Protein AF-G0QAI0-F1 (afdb_monomer)

pLDDT: mean 89.87, std 11.29, range [41.28, 98.12]

Foldseek 3Di:
DQDFDAAPPPRDTDNAFDDDPHTGPQVVCCVPDPPWDDDQAFEWEAAPPQGFTADPNDTHPQHDPVSSVCVRCVVGDDPQKDWDWDWDADPVRWIKIKIWIDHPPHTDIDIHIYHYDHDHDPVRVVVVVVVPD

Solvent-accessible surface area (backbone atoms only — not comparable to full-atom values): 8064 Å² total; per-residue (Å²): 132,86,78,71,38,65,18,80,86,78,66,49,75,35,92,59,67,42,67,91,91,58,57,22,30,45,69,67,39,50,77,78,40,79,86,57,80,74,59,65,63,43,81,43,38,28,16,84,87,79,42,30,32,53,54,98,92,40,78,41,99,34,73,49,69,68,61,41,48,55,59,61,55,53,78,48,64,43,94,79,48,49,78,45,84,48,74,52,72,46,98,89,70,48,36,41,37,38,37,41,38,36,42,89,86,28,67,52,76,49,68,24,38,49,44,80,40,78,50,75,44,74,72,58,50,56,58,67,59,67,77,76,121

Radius of gyration: 20.96 Å; Cα contacts (8 Å, |Δi|>4): 208; chains: 1; bounding box: 56×29×67 Å

Nearest PDB structures (foldseek):
  4ikc-assembly1_A  TM=7.540E-01  e=1.097E+00  Homo sapiens
  3s3e-assembly1_A  TM=4.281E-01  e=2.854E-01  Drosophila melanogaster
  5j8r-assembly1_A  TM=4.927E-01  e=4.559E-01  Homo sapiens
  2gjt-assembly3_B  TM=4.283E-01  e=3.026E-01  Homo sapiens
  6suc-assembly1_A  TM=4.192E-01  e=1.163E+00  Homo sapiens

Sequence (133 aa):
MELSKFCPRCGRETDNLYGDKKKLCAGCYTDENDLLELPDVVEHVTCPVCGRLKMEGKWLERYGLEEQLGERFSEFNQDGVEMRLQYWEEEDGTTQVRVHASAGEMQDTYDAELRPKQEQCQPCSRFSSSFYK

Secondary structure (DSSP, 8-state):
-PPPEE-TTT--EES--B-SSS-B-HHHHHTTS-SS---SEEEEEE-TTT--EEETTEEE---SHHHHHHHHHGGG--TT-EEEEEEEE-TTS-EEEEEEEEETTEEEEEEEEEEEEE---HHHHHHHHTT--

Mean predicted aligned error: 6.43 Å

Structure (mmCIF, N/CA/C/O backbone):
data_AF-G0QAI0-F1
#
_entry.id   AF-G0QAI0-F1
#
loop_
_atom_site.group_PDB
_atom_site.id
_atom_site.type_symbol
_atom_site.label_atom_id
_atom_site.label_alt_id
_atom_site.label_comp_id
_atom_site.label_asym_id
_atom_site.label_entity_id
_atom_site.label_seq_id
_atom_site.pdbx_PDB_ins_code
_atom_site.Cartn_x
_atom_site.Cartn_y
_atom_site.Cartn_z
_atom_site.occupancy
_atom_site.B_iso_or_equiv
_atom_site.auth_seq_id
_atom_site.auth_comp_id
_atom_site.auth_asym_id
_atom_site.auth_atom_id
_atom_site.pdbx_PDB_model_num
ATOM 1 N N . MET A 1 1 ? 33.341 0.676 -23.419 1.00 47.50 1 MET A N 1
ATOM 2 C CA . MET A 1 1 ? 32.212 1.180 -24.220 1.00 47.50 1 MET A CA 1
ATOM 3 C C . MET A 1 1 ? 31.069 0.243 -23.887 1.00 47.50 1 MET A C 1
ATOM 5 O O . MET A 1 1 ? 31.095 -0.890 -24.349 1.00 47.50 1 MET A O 1
ATOM 9 N N . GLU A 1 2 ? 30.213 0.617 -22.936 1.00 55.06 2 GLU A N 1
ATOM 10 C CA . GLU A 1 2 ? 29.027 -0.194 -22.644 1.00 55.06 2 GLU A CA 1
ATOM 11 C C . GLU A 1 2 ? 28.054 -0.006 -23.806 1.00 55.06 2 GLU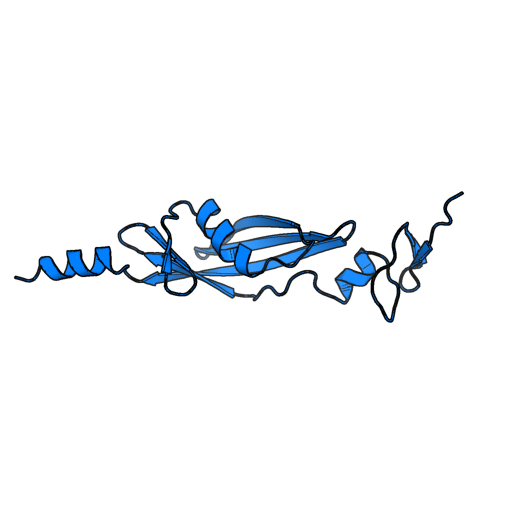 A C 1
ATOM 13 O O . GLU A 1 2 ? 27.827 1.117 -24.251 1.00 55.06 2 GLU A O 1
ATOM 18 N N . LEU A 1 3 ? 27.595 -1.112 -24.387 1.00 58.88 3 LEU A N 1
ATOM 19 C CA . LEU A 1 3 ? 26.627 -1.078 -25.475 1.00 58.88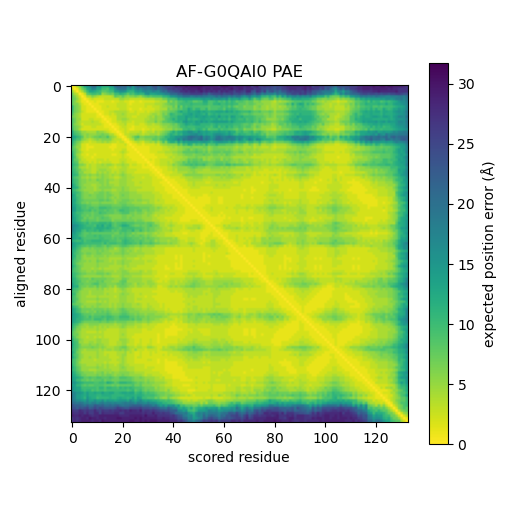 3 LEU A CA 1
ATOM 20 C C . LEU A 1 3 ? 25.253 -0.846 -24.846 1.00 58.88 3 LEU A C 1
ATOM 22 O O . LEU A 1 3 ? 24.786 -1.698 -24.086 1.00 58.88 3 LEU A O 1
ATOM 26 N N . SER A 1 4 ? 24.625 0.288 -25.163 1.00 68.62 4 SER A N 1
ATOM 27 C CA . SER A 1 4 ? 23.218 0.535 -24.852 1.00 68.62 4 SER A CA 1
ATOM 28 C C . SER A 1 4 ? 22.371 -0.611 -25.415 1.00 68.62 4 SER A C 1
ATOM 30 O O . SER A 1 4 ? 22.572 -1.075 -26.543 1.00 68.62 4 SER A O 1
ATOM 32 N N . LYS A 1 5 ? 21.439 -1.128 -24.611 1.00 84.50 5 LYS A N 1
ATOM 33 C CA . LYS A 1 5 ? 20.457 -2.115 -25.072 1.00 84.50 5 LYS A CA 1
ATOM 34 C C . LYS A 1 5 ? 19.249 -1.371 -25.622 1.00 84.50 5 LYS A C 1
ATOM 36 O O . LYS A 1 5 ? 18.933 -0.276 -25.176 1.00 84.50 5 LYS A O 1
ATOM 41 N N . PHE A 1 6 ? 18.536 -1.986 -26.558 1.00 89.75 6 PHE A N 1
ATOM 42 C CA . PHE A 1 6 ? 17.322 -1.410 -27.132 1.00 89.75 6 PHE A CA 1
ATOM 43 C C . PHE A 1 6 ? 16.099 -2.210 -26.701 1.00 89.75 6 PHE A C 1
ATOM 45 O O . PHE A 1 6 ? 16.087 -3.439 -26.788 1.00 89.75 6 PHE A O 1
ATOM 52 N N . CYS A 1 7 ? 15.048 -1.513 -26.269 1.00 90.62 7 CYS A N 1
ATOM 53 C CA . CYS A 1 7 ? 13.767 -2.144 -25.982 1.00 90.62 7 CYS A CA 1
ATOM 54 C C . CYS A 1 7 ? 13.066 -2.546 -27.294 1.00 90.62 7 CYS A C 1
ATOM 56 O O . CYS A 1 7 ? 12.744 -1.668 -28.096 1.00 90.62 7 CYS A O 1
ATOM 58 N N . PRO A 1 8 ? 12.732 -3.830 -27.511 1.00 89.88 8 PRO A N 1
ATOM 59 C CA . PRO A 1 8 ? 12.087 -4.287 -28.742 1.00 89.88 8 PRO A CA 1
ATOM 60 C C . PRO A 1 8 ? 10.636 -3.801 -28.896 1.00 89.88 8 PRO A C 1
ATOM 62 O O . PRO A 1 8 ? 10.096 -3.867 -29.995 1.00 89.88 8 PRO A O 1
ATOM 65 N N . ARG A 1 9 ? 9.992 -3.321 -27.819 1.00 90.69 9 ARG A N 1
ATOM 66 C CA . ARG A 1 9 ? 8.609 -2.810 -27.850 1.00 90.69 9 ARG A CA 1
ATOM 67 C C . ARG A 1 9 ? 8.533 -1.325 -28.204 1.00 90.69 9 ARG A C 1
ATOM 69 O O . ARG A 1 9 ? 7.685 -0.948 -29.001 1.00 90.69 9 ARG A O 1
ATOM 76 N N . CYS A 1 10 ? 9.395 -0.486 -27.623 1.00 92.88 10 CYS A N 1
ATOM 77 C CA . CYS A 1 10 ? 9.331 0.973 -27.808 1.00 92.88 10 CYS A CA 1
ATOM 78 C C . CYS A 1 10 ? 10.559 1.596 -28.490 1.00 92.88 10 CYS A C 1
ATOM 80 O O . CYS A 1 10 ? 10.555 2.796 -28.744 1.00 92.88 10 CYS A O 1
ATOM 82 N N . GLY A 1 11 ? 11.613 0.821 -28.762 1.00 90.06 11 GLY A N 1
ATOM 83 C CA . GLY A 1 11 ? 12.826 1.286 -29.442 1.00 90.06 11 GLY A CA 1
ATOM 84 C C . GLY A 1 11 ? 13.764 2.164 -28.605 1.00 90.06 11 GLY A C 1
ATOM 85 O O . GLY A 1 11 ? 14.786 2.595 -29.126 1.00 90.06 11 GLY A O 1
ATOM 86 N N . ARG A 1 12 ? 13.452 2.435 -27.328 1.00 90.44 12 ARG A N 1
ATOM 87 C CA . ARG A 1 12 ? 14.308 3.244 -26.442 1.00 90.44 12 ARG A CA 1
ATOM 88 C C . ARG A 1 12 ? 15.602 2.518 -26.074 1.00 90.44 12 ARG A C 1
ATOM 90 O O . ARG A 1 12 ? 15.575 1.314 -25.806 1.00 90.44 12 ARG A O 1
ATOM 97 N N . GLU A 1 13 ? 16.690 3.280 -26.012 1.00 89.62 13 GLU A N 1
ATOM 98 C CA . GLU A 1 13 ? 17.952 2.852 -25.407 1.00 89.62 13 GLU A CA 1
ATOM 99 C C . GLU A 1 13 ? 17.817 2.779 -23.884 1.00 89.62 13 GLU A C 1
ATOM 101 O O . GLU A 1 13 ? 17.177 3.629 -23.265 1.00 89.62 13 GLU A O 1
ATOM 106 N N . THR A 1 14 ? 18.388 1.740 -23.287 1.00 86.62 14 THR A N 1
ATOM 107 C CA . THR A 1 14 ? 18.366 1.492 -21.846 1.00 86.62 14 THR A CA 1
ATOM 108 C C . THR A 1 14 ? 19.554 0.623 -21.444 1.00 86.62 14 THR A C 1
ATOM 110 O O . THR A 1 14 ? 20.056 -0.175 -22.240 1.00 86.62 14 THR A O 1
ATOM 113 N N . ASP A 1 15 ? 19.995 0.751 -20.198 1.00 86.00 15 ASP A N 1
ATOM 114 C CA . ASP A 1 15 ? 21.081 -0.060 -19.651 1.00 86.00 15 ASP A CA 1
ATOM 115 C C . ASP A 1 15 ? 20.597 -1.477 -19.287 1.00 86.00 15 ASP A C 1
ATOM 117 O O . ASP A 1 15 ? 21.324 -2.474 -19.434 1.00 86.00 15 ASP A O 1
ATOM 121 N N . ASN A 1 16 ? 19.320 -1.606 -18.902 1.00 88.75 16 ASN A N 1
ATOM 122 C CA . ASN A 1 16 ? 18.730 -2.843 -18.400 1.00 88.75 16 ASN A CA 1
ATOM 123 C C . ASN A 1 16 ? 17.473 -3.268 -19.168 1.00 88.75 16 ASN A C 1
ATOM 125 O O . ASN A 1 16 ? 16.643 -2.464 -19.584 1.00 88.75 16 ASN A O 1
ATOM 129 N N . LEU A 1 17 ? 17.331 -4.584 -19.348 1.00 89.81 17 LEU A N 1
ATOM 130 C CA . LEU A 1 17 ? 16.129 -5.193 -19.908 1.00 89.81 17 LEU A CA 1
ATOM 131 C C . LEU A 1 17 ? 15.619 -6.280 -18.964 1.00 89.81 17 LEU A C 1
ATOM 133 O O . LEU A 1 17 ? 16.397 -7.084 -18.448 1.00 89.81 17 LEU A O 1
ATOM 137 N N . TYR A 1 18 ? 14.305 -6.335 -18.814 1.00 89.25 18 TYR A N 1
ATOM 138 C CA . TYR A 1 18 ? 13.586 -7.116 -17.819 1.00 89.25 18 TYR A CA 1
ATOM 139 C C . TYR A 1 18 ? 12.628 -8.115 -18.472 1.00 89.25 18 TYR A C 1
ATOM 141 O O . TYR A 1 18 ? 12.249 -7.939 -19.630 1.00 89.25 18 TYR A O 1
ATOM 149 N N . GLY A 1 19 ? 12.259 -9.166 -17.735 1.00 84.69 19 GLY A N 1
ATOM 150 C CA . GLY A 1 19 ? 11.407 -10.265 -18.201 1.00 84.69 19 GLY A CA 1
ATOM 151 C C . GLY A 1 19 ? 12.180 -11.437 -18.810 1.00 84.69 19 GLY A C 1
ATOM 152 O O . GLY A 1 19 ? 13.262 -11.271 -19.373 1.00 84.69 19 GLY A O 1
ATOM 153 N N . ASP A 1 20 ? 11.648 -12.654 -18.691 1.00 81.31 20 ASP A N 1
ATOM 154 C CA . ASP A 1 20 ? 12.346 -13.868 -19.143 1.00 81.31 20 ASP A CA 1
ATOM 155 C C . ASP A 1 20 ? 12.169 -14.135 -20.638 1.00 81.31 20 ASP A C 1
ATOM 157 O O . ASP A 1 20 ? 13.141 -14.380 -21.352 1.00 81.31 20 ASP A O 1
ATOM 161 N N . LYS A 1 21 ? 10.923 -14.057 -21.124 1.00 77.62 21 LYS A N 1
ATOM 162 C CA . LYS A 1 21 ? 10.563 -14.367 -22.520 1.00 77.62 21 LYS A CA 1
ATOM 163 C C . LYS A 1 21 ? 10.735 -13.175 -23.458 1.00 77.62 21 LYS A C 1
ATOM 165 O O . LYS A 1 21 ? 11.209 -13.335 -24.579 1.00 77.62 21 LYS A O 1
ATOM 170 N N . LYS A 1 22 ? 10.325 -11.986 -23.011 1.00 78.38 22 LYS A N 1
ATOM 171 C CA . LYS A 1 22 ? 10.484 -10.718 -23.730 1.00 78.38 22 LYS A CA 1
ATOM 172 C C . LYS A 1 22 ? 11.327 -9.800 -22.859 1.00 78.38 22 LYS A C 1
ATOM 174 O O . LYS A 1 22 ? 10.936 -9.515 -21.738 1.00 78.38 22 LYS A O 1
ATOM 179 N N . LYS A 1 23 ? 12.470 -9.364 -23.384 1.00 89.44 23 LYS A N 1
ATOM 180 C CA . LYS A 1 23 ? 13.395 -8.452 -22.709 1.00 89.44 23 LYS A CA 1
ATOM 181 C C . LYS A 1 23 ? 12.949 -7.013 -22.981 1.00 89.44 23 LYS A C 1
ATOM 183 O O . LYS A 1 23 ? 13.178 -6.518 -24.079 1.00 89.44 23 LYS A O 1
ATOM 188 N N . LEU A 1 24 ? 12.272 -6.374 -22.029 1.00 91.88 24 LEU A N 1
ATOM 189 C CA . LEU A 1 24 ? 11.678 -5.033 -22.154 1.00 91.88 24 LEU A CA 1
ATOM 190 C C . LEU A 1 24 ? 12.404 -4.015 -21.266 1.00 91.88 24 LEU A C 1
ATOM 192 O O . LEU A 1 24 ? 12.966 -4.390 -20.245 1.00 91.88 24 LEU A O 1
ATOM 196 N N . CYS A 1 25 ? 12.394 -2.727 -21.622 1.00 93.00 25 CYS A N 1
ATOM 197 C CA . CYS A 1 25 ? 12.833 -1.686 -20.682 1.00 93.00 25 CYS A CA 1
ATOM 198 C C . CYS A 1 25 ? 11.864 -1.576 -19.494 1.00 93.00 25 CYS A C 1
ATOM 200 O O . CYS A 1 25 ? 10.727 -2.037 -19.596 1.00 93.00 25 CYS A O 1
ATOM 202 N N . ALA A 1 26 ? 12.296 -0.919 -18.413 1.00 91.56 26 ALA A N 1
ATOM 203 C CA . ALA A 1 26 ? 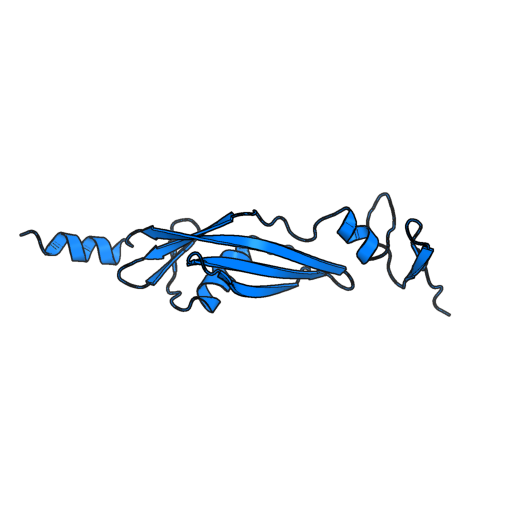11.535 -0.774 -17.168 1.00 91.56 26 ALA A CA 1
ATOM 204 C C . ALA A 1 26 ? 10.062 -0.381 -17.390 1.00 91.56 26 ALA A C 1
ATOM 206 O O . ALA A 1 26 ? 9.173 -1.141 -17.030 1.00 91.56 26 ALA A O 1
ATOM 207 N N . GLY A 1 27 ? 9.800 0.735 -18.079 1.00 90.44 27 GLY A N 1
ATOM 208 C CA . GLY A 1 27 ? 8.423 1.194 -18.307 1.00 90.44 27 GLY A CA 1
ATOM 209 C C . GLY A 1 27 ? 7.599 0.269 -19.208 1.00 90.44 27 GLY A C 1
ATOM 210 O O . GLY A 1 27 ? 6.418 0.061 -18.978 1.00 90.44 27 GLY A O 1
ATOM 211 N N . CYS A 1 28 ? 8.213 -0.345 -20.228 1.00 91.88 28 CYS A N 1
ATOM 212 C CA . CYS A 1 28 ? 7.476 -1.301 -21.058 1.00 91.88 28 CYS A CA 1
ATOM 213 C C . CYS A 1 28 ? 7.151 -2.600 -20.320 1.00 91.88 28 CYS A C 1
ATOM 215 O O . CYS A 1 28 ? 6.225 -3.288 -20.742 1.00 91.88 28 CYS A O 1
ATOM 217 N N . TYR A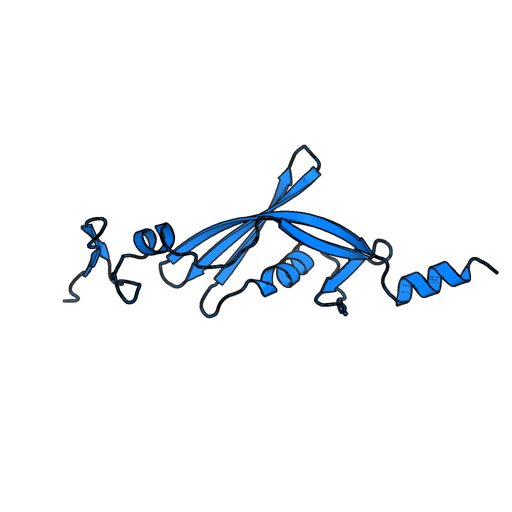 1 29 ? 7.949 -2.952 -19.312 1.00 93.06 29 TYR A N 1
ATOM 218 C CA . TYR A 1 29 ? 7.729 -4.115 -18.470 1.00 93.06 29 TYR A CA 1
ATOM 219 C C . TYR A 1 29 ? 6.573 -3.873 -17.495 1.00 93.06 29 TYR A C 1
ATOM 221 O O . TYR A 1 29 ? 5.680 -4.715 -17.446 1.00 93.06 29 TYR A O 1
ATOM 229 N N . THR A 1 30 ? 6.553 -2.723 -16.808 1.00 92.50 30 THR A N 1
ATOM 230 C CA . THR A 1 30 ? 5.489 -2.364 -15.852 1.00 92.50 30 THR A CA 1
ATOM 231 C C . THR A 1 30 ? 4.129 -2.145 -16.521 1.00 92.50 30 THR A C 1
ATOM 233 O O . THR A 1 30 ? 3.109 -2.461 -15.937 1.00 92.50 30 THR A O 1
ATOM 236 N N . ASP A 1 31 ? 4.090 -1.736 -17.795 1.00 90.50 31 ASP A N 1
ATOM 237 C CA . ASP A 1 31 ? 2.835 -1.681 -18.572 1.00 90.50 31 ASP A CA 1
ATOM 238 C C . ASP A 1 31 ? 2.117 -3.043 -18.718 1.00 90.50 31 ASP A C 1
ATOM 240 O O . ASP A 1 31 ? 0.926 -3.080 -19.024 1.00 90.50 31 ASP A O 1
ATOM 244 N N . GLU A 1 32 ? 2.854 -4.158 -18.651 1.00 89.50 32 GLU A N 1
ATOM 245 C CA . GLU A 1 32 ? 2.312 -5.511 -18.864 1.00 89.50 32 GLU A CA 1
ATOM 246 C C . GLU A 1 32 ? 2.420 -6.404 -17.616 1.00 89.50 32 GLU A C 1
ATOM 248 O O . GLU A 1 32 ? 1.899 -7.518 -17.635 1.00 89.50 32 GLU A O 1
ATOM 253 N N . ASN A 1 33 ? 3.135 -5.974 -16.571 1.00 90.50 33 ASN A N 1
ATOM 254 C CA . ASN A 1 33 ? 3.417 -6.776 -15.381 1.00 90.50 33 ASN A CA 1
ATOM 255 C C . ASN A 1 33 ? 3.445 -5.880 -14.146 1.00 90.50 33 ASN A C 1
ATOM 257 O O . ASN A 1 33 ? 4.219 -4.924 -14.103 1.00 90.50 33 ASN A O 1
ATOM 261 N N . ASP A 1 34 ? 2.695 -6.256 -13.119 1.00 90.94 34 ASP A N 1
ATOM 262 C CA . ASP A 1 34 ? 2.686 -5.529 -11.858 1.00 90.94 34 ASP A CA 1
ATOM 263 C C . ASP A 1 34 ? 3.944 -5.820 -11.022 1.00 90.94 34 ASP A C 1
ATOM 265 O O . ASP A 1 34 ? 4.484 -6.931 -11.012 1.00 90.94 34 ASP A O 1
ATOM 269 N N . LEU A 1 35 ? 4.417 -4.802 -10.301 1.00 93.19 35 LEU A N 1
ATOM 270 C CA . LEU A 1 35 ? 5.458 -4.914 -9.278 1.00 93.19 35 LEU A CA 1
ATOM 271 C C . LEU A 1 35 ? 4.901 -5.409 -7.942 1.00 93.19 35 LEU A C 1
ATOM 273 O O . LEU A 1 35 ? 5.657 -5.940 -7.130 1.00 93.19 35 LEU A O 1
ATOM 277 N N . LEU A 1 36 ? 3.606 -5.198 -7.701 1.00 93.50 36 LEU A N 1
ATOM 278 C CA . LEU A 1 36 ? 2.912 -5.533 -6.463 1.00 93.50 36 LEU A CA 1
ATOM 279 C C . LEU A 1 36 ? 1.541 -6.131 -6.776 1.00 93.50 36 LEU A C 1
ATOM 281 O O . LEU A 1 36 ? 0.858 -5.690 -7.693 1.00 93.50 36 LEU A O 1
ATOM 285 N N . GLU A 1 37 ? 1.102 -7.072 -5.948 1.00 93.38 37 GLU A N 1
ATOM 286 C CA . GLU A 1 37 ? -0.279 -7.557 -5.954 1.00 93.38 37 GLU A CA 1
ATOM 287 C C . GLU A 1 37 ? -1.066 -6.802 -4.874 1.00 93.38 37 GLU A C 1
ATOM 289 O O . GLU A 1 37 ? -1.152 -7.245 -3.728 1.00 93.38 37 GLU A O 1
ATOM 294 N N . LEU A 1 38 ? -1.600 -5.626 -5.224 1.00 95.81 38 LEU A N 1
ATOM 295 C CA . LEU A 1 38 ? -2.405 -4.804 -4.315 1.00 95.81 38 LEU A CA 1
ATOM 296 C C . L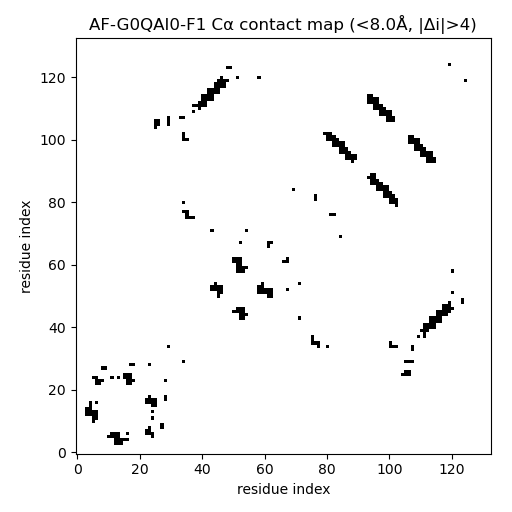EU A 1 38 ? -3.902 -4.938 -4.647 1.00 95.81 38 LEU A C 1
ATOM 298 O O . LEU A 1 38 ? -4.283 -4.723 -5.797 1.00 95.81 38 LEU A O 1
ATOM 302 N N . PRO A 1 39 ? -4.773 -5.268 -3.677 1.00 96.50 39 PRO A N 1
ATOM 303 C CA . PRO A 1 39 ? -6.213 -5.265 -3.904 1.00 96.50 39 PRO A CA 1
ATOM 304 C C . PRO A 1 39 ? -6.775 -3.835 -3.953 1.00 96.50 39 PRO A C 1
ATOM 306 O O . PRO A 1 39 ? -6.321 -2.965 -3.215 1.00 96.50 39 PRO A O 1
ATOM 309 N N . ASP A 1 40 ? -7.854 -3.633 -4.719 1.00 96.75 40 ASP A N 1
ATOM 310 C CA . ASP A 1 40 ? -8.554 -2.336 -4.825 1.00 96.75 40 ASP A CA 1
ATOM 311 C C . ASP A 1 40 ? -9.104 -1.826 -3.481 1.00 96.75 40 ASP A C 1
ATOM 313 O O . ASP A 1 40 ? -9.347 -0.634 -3.307 1.00 96.75 40 ASP A O 1
ATOM 317 N N . VAL A 1 41 ? -9.352 -2.735 -2.530 1.00 97.44 41 VAL A N 1
ATOM 318 C CA . VAL A 1 41 ? -9.875 -2.419 -1.198 1.00 97.44 41 VAL A CA 1
ATOM 319 C C . VAL A 1 41 ? -9.056 -3.144 -0.138 1.00 97.44 41 VAL A C 1
ATOM 321 O O . VAL A 1 41 ? -8.982 -4.374 -0.131 1.00 97.44 41 VAL A O 1
ATOM 324 N N . VAL A 1 42 ? -8.522 -2.385 0.817 1.00 97.00 42 VAL A N 1
ATOM 325 C CA . VAL A 1 42 ? -7.750 -2.895 1.955 1.00 97.00 42 VAL A CA 1
ATOM 326 C C . VAL A 1 42 ? -8.533 -2.673 3.247 1.00 97.00 42 VAL A C 1
ATOM 328 O O . VAL A 1 42 ? -8.877 -1.547 3.607 1.00 97.00 42 VAL A O 1
ATOM 331 N N . GLU A 1 43 ? -8.825 -3.752 3.977 1.00 96.00 43 GLU A N 1
ATOM 332 C CA . GLU A 1 43 ? -9.573 -3.658 5.233 1.00 96.00 43 GLU A CA 1
ATOM 333 C C . GLU A 1 43 ? -8.690 -3.186 6.393 1.00 96.00 43 GLU A C 1
ATOM 335 O O . GLU A 1 43 ? -7.662 -3.786 6.714 1.00 96.00 43 GLU A O 1
ATOM 340 N N . HIS A 1 44 ? -9.143 -2.145 7.092 1.00 96.12 44 HIS A N 1
ATOM 341 C CA . HIS A 1 44 ? -8.413 -1.537 8.199 1.00 96.12 44 HIS A CA 1
ATOM 342 C C . HIS A 1 44 ? -9.156 -1.679 9.521 1.00 96.12 44 HIS A C 1
ATOM 344 O O . HIS A 1 44 ? -10.008 -0.861 9.869 1.00 96.12 44 HIS A O 1
ATOM 350 N N . VAL A 1 45 ? -8.861 -2.749 10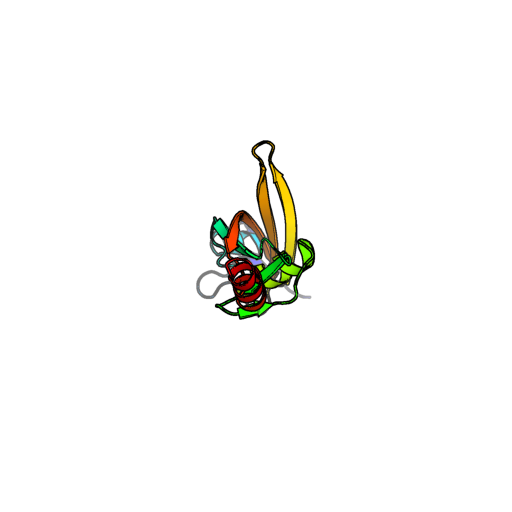.260 1.00 96.81 45 VAL A N 1
ATOM 351 C CA . VAL A 1 45 ? -9.576 -3.072 11.501 1.00 96.81 45 VAL A CA 1
ATOM 352 C C . VAL A 1 45 ? -8.886 -2.455 12.719 1.00 96.81 45 VAL A C 1
ATOM 354 O O . VAL A 1 45 ? -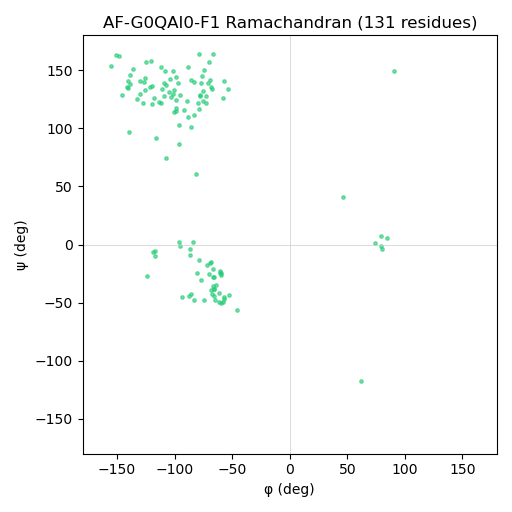7.780 -2.863 13.076 1.00 96.81 45 VAL A O 1
ATOM 357 N N . THR A 1 46 ? -9.557 -1.533 13.412 1.00 96.69 46 THR A N 1
ATOM 358 C CA . THR A 1 46 ? -9.046 -0.902 14.641 1.00 96.69 46 THR A CA 1
ATOM 359 C C . THR A 1 46 ? -10.008 -1.050 15.821 1.00 96.69 46 THR A C 1
ATOM 361 O O . THR A 1 46 ? -11.213 -1.266 15.664 1.00 96.69 46 THR A O 1
ATOM 364 N N . CYS A 1 47 ? -9.471 -0.958 17.041 1.00 94.62 47 CYS A N 1
ATOM 365 C CA . CYS A 1 47 ? -10.284 -0.942 18.251 1.00 94.62 47 CYS A CA 1
ATOM 366 C C . CYS A 1 47 ? -10.878 0.452 18.481 1.00 94.62 47 CYS A C 1
ATOM 368 O O . CYS A 1 47 ? -10.107 1.383 18.709 1.00 94.62 47 CYS A O 1
ATOM 370 N N . PRO A 1 48 ? -12.211 0.613 18.554 1.00 93.19 48 PRO A N 1
ATOM 371 C CA . PRO A 1 48 ? -12.821 1.929 18.761 1.00 93.19 48 PRO A CA 1
ATOM 372 C C . PRO A 1 48 ? -12.555 2.517 20.157 1.00 93.19 48 PRO A C 1
ATOM 374 O O . PRO A 1 48 ? -12.777 3.700 20.377 1.00 93.19 48 PRO A O 1
ATOM 377 N N . VAL A 1 49 ? -12.096 1.701 21.115 1.00 92.75 49 VAL A N 1
ATOM 378 C CA . VAL A 1 49 ? -11.853 2.131 22.504 1.00 92.75 49 VAL A CA 1
ATOM 379 C C . VAL A 1 49 ? -10.409 2.570 22.726 1.00 92.75 49 VAL A C 1
ATOM 381 O O . VAL A 1 49 ? -10.168 3.571 23.389 1.00 92.75 49 VAL A O 1
ATOM 384 N N . CYS A 1 50 ? -9.441 1.803 22.220 1.00 92.62 50 CYS A N 1
ATOM 385 C CA . CYS A 1 50 ? -8.020 2.061 22.469 1.00 92.62 50 CYS A CA 1
ATOM 386 C C . CYS A 1 50 ? -7.204 2.346 21.208 1.00 92.62 50 CYS A C 1
ATOM 388 O O . CYS A 1 50 ? -6.028 2.647 21.333 1.00 92.62 50 CYS A O 1
ATOM 390 N N . GLY A 1 51 ? -7.778 2.223 20.011 1.00 93.19 51 GLY A N 1
ATOM 391 C CA . GLY A 1 51 ? -7.103 2.525 18.746 1.00 93.19 51 GLY A CA 1
ATOM 392 C C . GLY A 1 51 ? -6.154 1.446 18.219 1.00 93.19 51 GLY A C 1
ATOM 393 O O . GLY A 1 51 ? -5.605 1.631 17.144 1.00 93.19 51 GLY A O 1
ATOM 394 N N . ARG A 1 52 ? -5.965 0.316 18.919 1.00 94.62 52 ARG A N 1
ATOM 395 C CA . ARG A 1 52 ? -5.081 -0.777 18.460 1.00 94.62 52 ARG A CA 1
ATOM 396 C C . ARG A 1 52 ? -5.480 -1.303 17.080 1.00 94.62 52 ARG A C 1
ATOM 398 O O . ARG A 1 52 ? -6.668 -1.501 16.832 1.00 94.62 52 ARG A O 1
ATOM 405 N N . LEU A 1 53 ? -4.489 -1.614 16.249 1.00 96.19 53 LEU A N 1
ATOM 406 C CA . LEU A 1 53 ? -4.656 -2.231 14.929 1.00 96.19 53 LEU A CA 1
ATOM 407 C C . LEU A 1 53 ? -4.788 -3.752 15.044 1.00 96.19 53 LEU A C 1
ATOM 409 O O . LEU A 1 53 ? -4.055 -4.376 15.812 1.00 96.19 53 LEU A O 1
ATOM 413 N N . LYS A 1 54 ? -5.677 -4.368 14.261 1.00 95.56 54 LYS A N 1
ATOM 414 C CA . LYS A 1 54 ? -5.779 -5.827 14.148 1.00 95.56 54 LYS A CA 1
ATOM 415 C C . LYS A 1 54 ? -5.086 -6.328 12.877 1.00 95.56 54 LYS A C 1
ATOM 417 O O . LYS A 1 54 ? -5.570 -6.084 11.776 1.00 95.56 54 LYS A O 1
ATOM 422 N N . MET A 1 55 ? -4.007 -7.089 13.037 1.00 93.81 55 MET A N 1
ATOM 423 C CA . MET A 1 55 ? -3.264 -7.754 11.955 1.00 93.81 55 MET A CA 1
ATOM 424 C C . MET A 1 55 ? -3.314 -9.265 12.165 1.00 93.81 55 MET A C 1
ATOM 426 O O . MET A 1 55 ? -2.993 -9.728 13.257 1.00 93.81 55 MET A O 1
ATOM 430 N N . GLU A 1 56 ? -3.748 -10.030 11.159 1.00 90.25 56 GLU A N 1
ATOM 431 C CA . GLU A 1 56 ? -3.771 -11.507 11.194 1.00 90.25 56 GLU A CA 1
ATOM 432 C C . GLU A 1 56 ? -4.344 -12.097 12.507 1.00 90.25 56 GLU A C 1
ATOM 434 O O . GLU A 1 56 ? -3.817 -13.038 13.104 1.00 90.25 56 GLU A O 1
ATOM 439 N N . GLY A 1 57 ? -5.417 -11.486 13.026 1.00 89.88 57 GLY A N 1
ATOM 440 C CA . GLY A 1 57 ? -6.072 -11.899 14.275 1.00 89.88 57 GLY A CA 1
ATOM 441 C C . GLY A 1 57 ? -5.403 -11.427 15.577 1.00 89.88 57 GLY A C 1
ATOM 442 O O . GLY A 1 57 ? -5.969 -11.635 16.653 1.00 89.88 57 GLY A O 1
ATOM 443 N N . LYS A 1 58 ? -4.252 -10.755 15.513 1.00 93.06 58 LYS A N 1
ATOM 444 C CA . LYS A 1 58 ? -3.530 -10.177 16.657 1.00 93.06 58 LYS A CA 1
ATOM 445 C C . LYS A 1 58 ? -3.769 -8.674 16.758 1.00 93.06 58 LYS A C 1
ATOM 447 O O . LYS A 1 58 ? -3.948 -7.994 15.757 1.00 93.06 58 LYS A O 1
ATOM 452 N N . TRP A 1 59 ? -3.740 -8.155 17.983 1.00 95.25 59 TRP A N 1
ATOM 453 C CA . TRP A 1 59 ? -3.863 -6.723 18.261 1.00 95.25 59 TRP A CA 1
ATOM 454 C C . TRP A 1 59 ? -2.483 -6.111 18.482 1.00 95.25 59 TRP A C 1
ATOM 456 O O . TRP A 1 59 ? -1.804 -6.482 19.440 1.00 95.25 59 TRP A O 1
ATOM 466 N N . LEU A 1 60 ? -2.095 -5.174 17.623 1.00 94.31 60 LEU A N 1
ATOM 467 C CA . LEU A 1 60 ? -0.833 -4.447 17.687 1.00 94.31 60 LEU A CA 1
ATOM 468 C C . LEU A 1 60 ? -1.034 -3.077 18.342 1.00 94.31 60 LEU A C 1
ATOM 470 O O . LEU A 1 60 ? -2.062 -2.419 18.158 1.00 94.31 60 LEU A O 1
ATOM 474 N N . GLU A 1 61 ? -0.038 -2.635 19.104 1.00 93.38 61 GLU A N 1
ATOM 475 C CA . GLU A 1 61 ? -0.014 -1.321 19.758 1.00 93.38 61 GLU A CA 1
ATOM 476 C C . GLU A 1 61 ? 0.432 -0.234 18.779 1.00 93.38 61 GLU A C 1
ATOM 478 O O . GLU A 1 61 ? 1.460 0.409 18.957 1.00 93.38 61 GLU A O 1
ATOM 483 N N . ARG A 1 62 ? -0.363 -0.084 17.719 1.00 92.62 62 ARG A N 1
ATOM 484 C CA . ARG A 1 62 ? -0.211 0.900 16.651 1.00 92.62 62 ARG A CA 1
ATOM 485 C C . ARG A 1 62 ? -1.372 1.866 16.734 1.00 92.62 62 ARG A C 1
ATOM 487 O O . ARG A 1 62 ? -2.520 1.419 16.680 1.00 92.62 62 ARG A O 1
ATOM 494 N N . TYR A 1 63 ? -1.096 3.155 16.884 1.00 90.31 63 TYR A N 1
ATOM 495 C CA . TYR A 1 63 ? -2.137 4.143 17.208 1.00 90.31 63 TYR A CA 1
ATOM 496 C C . TYR A 1 63 ? -2.221 5.292 16.200 1.00 90.31 63 TYR A C 1
ATOM 498 O O . TYR A 1 63 ? -3.290 5.874 16.037 1.00 90.31 63 TYR A O 1
ATOM 506 N N . GLY A 1 64 ? -1.116 5.621 15.525 1.00 92.94 64 GLY A N 1
ATOM 507 C CA . GLY A 1 64 ? -1.096 6.639 14.476 1.00 92.94 64 GLY A CA 1
ATOM 508 C C . GLY A 1 64 ? -1.486 6.054 13.123 1.00 92.94 64 GLY A C 1
ATOM 509 O O . GLY A 1 64 ? -1.073 4.943 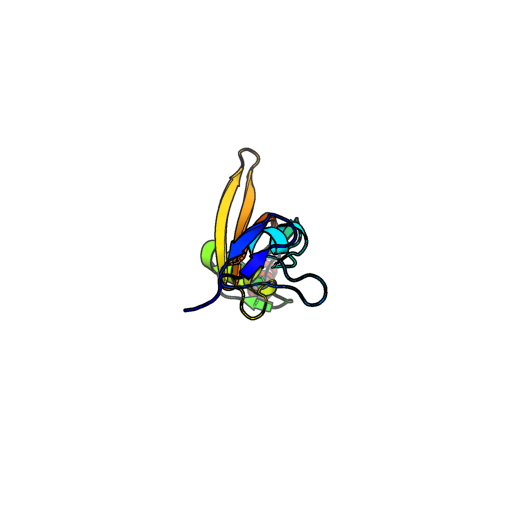12.804 1.00 92.94 64 GLY A O 1
ATOM 510 N N . LEU A 1 65 ? -2.238 6.805 12.313 1.00 91.56 65 LEU A N 1
ATOM 511 C CA . LEU A 1 65 ? -2.669 6.347 10.989 1.00 91.56 65 LEU A CA 1
ATOM 512 C C . LEU A 1 65 ? -1.477 5.958 10.102 1.00 91.56 65 LEU A C 1
ATOM 514 O O . LEU A 1 65 ? -1.494 4.882 9.526 1.00 91.56 65 LEU A O 1
ATOM 518 N N . GLU A 1 66 ? -0.418 6.770 10.054 1.00 94.00 66 GLU A N 1
ATOM 519 C CA . GLU A 1 66 ? 0.795 6.467 9.277 1.00 94.00 66 GLU A CA 1
ATOM 520 C C . GLU A 1 66 ? 1.443 5.137 9.700 1.00 94.00 66 GLU A C 1
ATOM 522 O O . GLU A 1 66 ? 1.704 4.276 8.865 1.00 94.00 66 GLU A O 1
ATOM 527 N N . GLU A 1 67 ? 1.640 4.937 11.006 1.00 94.62 67 GLU A N 1
ATOM 528 C CA . GLU A 1 67 ? 2.216 3.708 11.566 1.00 94.62 67 GLU A CA 1
ATOM 529 C C . GLU A 1 67 ? 1.339 2.488 11.241 1.00 94.62 67 GLU A C 1
ATOM 531 O O . GLU A 1 67 ? 1.823 1.420 10.871 1.00 94.62 67 GLU A O 1
ATOM 536 N N . GLN A 1 68 ? 0.024 2.664 11.355 1.00 95.69 68 GLN A N 1
ATOM 537 C CA . GLN A 1 68 ? -0.956 1.632 11.066 1.00 95.69 68 GLN A CA 1
ATOM 538 C C . GLN A 1 68 ? -1.026 1.282 9.573 1.00 95.69 68 GLN A C 1
ATOM 540 O O . GLN A 1 68 ? -1.168 0.107 9.242 1.00 95.69 68 GLN A O 1
ATOM 545 N N . LEU A 1 69 ? -0.921 2.273 8.684 1.00 96.12 69 LEU A N 1
ATOM 546 C CA . LEU A 1 69 ? -0.858 2.075 7.236 1.00 96.12 69 LEU A CA 1
ATOM 547 C C . LEU A 1 69 ? 0.446 1.390 6.833 1.00 96.12 69 LEU A C 1
ATOM 549 O O . LEU A 1 69 ? 0.404 0.457 6.041 1.00 96.12 69 LEU A O 1
ATOM 553 N N . GLY A 1 70 ? 1.581 1.791 7.411 1.00 95.38 70 GLY A N 1
ATOM 554 C CA . GLY A 1 70 ? 2.865 1.132 7.173 1.00 95.38 70 GLY A CA 1
ATOM 555 C C . GLY A 1 70 ? 2.822 -0.355 7.524 1.00 95.38 70 GLY A C 1
ATOM 556 O O . GLY A 1 70 ? 3.217 -1.191 6.718 1.00 95.38 70 GLY A O 1
ATOM 557 N N . GLU A 1 71 ? 2.267 -0.699 8.689 1.00 95.94 71 GLU A N 1
ATOM 558 C CA . GLU A 1 71 ? 2.070 -2.097 9.096 1.00 95.94 71 GLU A CA 1
ATOM 559 C C . GLU A 1 71 ? 1.080 -2.826 8.181 1.00 95.94 71 GLU A C 1
ATOM 561 O O . GLU A 1 71 ? 1.384 -3.916 7.702 1.00 95.94 71 GLU A O 1
ATOM 566 N N . ARG A 1 72 ? -0.078 -2.221 7.885 1.00 95.75 72 ARG A N 1
ATOM 567 C CA . ARG A 1 72 ? -1.098 -2.827 7.021 1.00 95.75 72 ARG A CA 1
ATOM 568 C C . ARG A 1 72 ? -0.560 -3.109 5.623 1.00 95.75 72 ARG A C 1
ATOM 570 O O . ARG A 1 72 ? -0.711 -4.215 5.139 1.00 95.75 72 ARG A O 1
ATOM 577 N N . PHE A 1 73 ? 0.069 -2.137 4.975 1.00 95.62 73 PHE A N 1
ATOM 578 C CA . PHE A 1 73 ? 0.525 -2.293 3.595 1.00 95.62 73 PHE A CA 1
ATOM 579 C C . PHE A 1 73 ? 1.825 -3.093 3.477 1.00 95.62 73 PHE A C 1
ATOM 581 O O . PHE A 1 73 ? 2.148 -3.554 2.385 1.00 95.62 73 PHE A O 1
ATOM 588 N N . SER A 1 74 ? 2.543 -3.327 4.583 1.00 93.75 74 SER A N 1
ATOM 589 C CA . SER A 1 74 ? 3.720 -4.204 4.575 1.00 93.75 74 SER A CA 1
ATOM 590 C C . SER A 1 74 ? 3.404 -5.644 4.156 1.00 93.75 74 SER A C 1
ATOM 592 O O . SER A 1 74 ? 4.294 -6.325 3.651 1.00 93.75 74 SER A O 1
ATOM 594 N N . GLU A 1 75 ? 2.147 -6.094 4.294 1.00 93.06 75 GLU A N 1
ATOM 595 C CA . GLU A 1 75 ? 1.707 -7.431 3.867 1.00 93.06 75 GLU A CA 1
ATOM 596 C C . GLU A 1 75 ? 1.752 -7.626 2.340 1.00 93.06 75 GLU A C 1
ATOM 598 O O . GLU A 1 75 ? 1.838 -8.759 1.874 1.00 93.06 75 GLU A O 1
ATOM 603 N N . PHE A 1 76 ? 1.749 -6.532 1.568 1.00 94.25 76 PHE A N 1
ATOM 604 C CA . PHE A 1 76 ? 1.821 -6.549 0.102 1.00 94.25 76 PHE A CA 1
ATOM 605 C C . PHE A 1 76 ? 3.246 -6.381 -0.433 1.00 94.25 76 PHE A C 1
ATOM 607 O O . PHE A 1 76 ? 3.445 -6.375 -1.647 1.00 94.25 76 PHE A O 1
ATOM 614 N N . ASN A 1 77 ? 4.235 -6.212 0.447 1.00 92.56 77 ASN A N 1
ATOM 615 C CA . ASN A 1 77 ? 5.605 -5.963 0.030 1.00 92.56 77 ASN A CA 1
ATOM 616 C C . ASN A 1 77 ? 6.212 -7.193 -0.659 1.00 92.56 77 ASN A C 1
ATOM 618 O O . ASN A 1 77 ? 6.127 -8.309 -0.149 1.00 92.56 77 ASN A O 1
ATOM 622 N N . GLN A 1 78 ? 6.876 -6.967 -1.790 1.00 91.44 78 GLN A N 1
ATOM 623 C CA . GLN A 1 78 ? 7.553 -8.001 -2.570 1.00 91.44 78 GLN A CA 1
ATOM 624 C C . GLN A 1 78 ? 9.073 -7.845 -2.444 1.00 91.44 78 GLN A C 1
ATOM 626 O O . GLN A 1 78 ? 9.592 -6.737 -2.280 1.00 91.44 78 GLN A O 1
ATOM 631 N N . ASP A 1 79 ? 9.811 -8.953 -2.523 1.00 89.88 79 ASP A N 1
ATOM 632 C CA . ASP A 1 79 ? 11.271 -8.930 -2.417 1.00 89.88 79 ASP A CA 1
ATOM 633 C C . ASP A 1 79 ? 11.903 -8.024 -3.486 1.00 89.88 79 ASP A C 1
ATOM 635 O O . ASP A 1 79 ? 11.690 -8.187 -4.687 1.00 89.88 79 ASP A O 1
ATOM 639 N N . GLY A 1 80 ? 12.726 -7.071 -3.041 1.00 90.62 80 GLY A N 1
ATOM 640 C CA . GLY A 1 80 ? 13.400 -6.119 -3.927 1.00 90.62 80 GLY A CA 1
ATOM 641 C C . GLY A 1 80 ? 12.535 -4.947 -4.404 1.00 90.62 80 GLY A C 1
ATOM 642 O O . GLY A 1 80 ? 13.015 -4.166 -5.229 1.00 90.62 80 GLY A O 1
ATOM 643 N N . VAL A 1 81 ? 11.312 -4.796 -3.880 1.00 94.50 81 VAL A N 1
ATOM 644 C CA . VAL A 1 81 ? 10.448 -3.634 -4.119 1.00 94.50 81 VAL A CA 1
ATOM 645 C C . VAL A 1 81 ? 10.492 -2.693 -2.911 1.00 94.50 81 VAL A C 1
ATOM 647 O O . VAL A 1 81 ? 10.321 -3.109 -1.769 1.00 94.50 81 VAL A O 1
ATOM 650 N N . GLU A 1 82 ? 10.736 -1.405 -3.150 1.00 95.19 82 GLU A N 1
ATOM 651 C CA . GLU A 1 82 ? 10.554 -0.343 -2.156 1.00 95.19 82 GLU A CA 1
ATOM 652 C C . GLU A 1 82 ? 9.171 0.290 -2.346 1.00 95.19 82 GLU A C 1
ATOM 654 O O . GLU A 1 82 ? 8.825 0.714 -3.453 1.00 95.19 82 GLU A O 1
ATOM 659 N N . MET A 1 83 ? 8.404 0.387 -1.257 1.00 96.25 83 MET A N 1
ATOM 660 C CA . MET A 1 83 ? 7.079 1.007 -1.224 1.00 96.25 83 MET A CA 1
ATOM 661 C C . MET A 1 83 ? 7.116 2.350 -0.496 1.00 96.25 83 MET A C 1
ATOM 663 O O . MET A 1 83 ? 7.683 2.471 0.592 1.00 96.25 83 MET A O 1
ATOM 667 N N . ARG A 1 84 ? 6.435 3.352 -1.055 1.00 96.56 84 ARG A N 1
ATOM 668 C CA . ARG A 1 84 ? 6.124 4.614 -0.372 1.00 96.56 84 ARG A CA 1
ATOM 669 C C . ARG A 1 84 ? 4.629 4.869 -0.429 1.00 96.56 84 ARG A C 1
ATOM 671 O O . ARG A 1 84 ? 4.024 4.752 -1.490 1.00 96.56 84 ARG A O 1
ATOM 678 N N . LEU A 1 85 ? 4.050 5.226 0.710 1.00 97.44 85 LEU A N 1
ATOM 679 C CA . LEU A 1 85 ? 2.613 5.435 0.842 1.00 97.44 85 LEU A CA 1
ATOM 680 C C . LEU A 1 85 ? 2.290 6.927 0.806 1.00 97.44 85 LEU A C 1
ATOM 682 O O . LEU A 1 85 ? 2.908 7.723 1.512 1.00 97.44 85 LEU A O 1
ATOM 686 N N . GLN A 1 86 ? 1.287 7.284 0.017 1.00 97.69 86 GLN A N 1
ATOM 687 C CA . GLN A 1 86 ? 0.591 8.559 0.084 1.00 97.69 86 GLN A CA 1
ATOM 688 C C . GLN A 1 86 ? -0.875 8.264 0.394 1.00 97.69 86 GLN A C 1
ATOM 690 O O . GLN A 1 86 ? -1.448 7.356 -0.194 1.00 97.69 86 GLN A O 1
ATOM 695 N N . TYR A 1 87 ? -1.495 9.016 1.298 1.00 97.31 87 TYR A N 1
ATOM 696 C CA . TYR A 1 87 ? -2.908 8.834 1.621 1.00 97.31 87 TYR A CA 1
ATOM 697 C C . TYR A 1 87 ? -3.630 10.173 1.724 1.00 97.31 87 TYR A C 1
ATOM 699 O O . TYR A 1 87 ? -3.025 11.197 2.055 1.00 97.31 87 TYR A O 1
ATOM 707 N N . TRP A 1 88 ? -4.922 10.159 1.416 1.00 97.25 88 TRP A N 1
ATOM 708 C CA . TRP A 1 88 ? -5.805 11.316 1.513 1.00 97.25 88 TRP A CA 1
ATOM 709 C C . TRP A 1 88 ? -7.242 10.871 1.792 1.00 97.25 88 TRP A C 1
ATOM 711 O O . TRP A 1 88 ? -7.584 9.700 1.641 1.00 97.25 88 TRP A O 1
ATOM 721 N N . GLU A 1 89 ? -8.068 11.811 2.238 1.00 96.31 89 GLU A N 1
ATOM 722 C CA . GLU A 1 89 ? -9.505 11.612 2.427 1.00 96.31 89 GLU A CA 1
ATOM 723 C C . GLU A 1 89 ? -10.250 12.325 1.293 1.00 96.31 89 GLU A C 1
ATOM 725 O O . GLU A 1 89 ? -9.945 13.476 0.971 1.00 96.31 89 GLU A O 1
ATOM 730 N N . GLU A 1 90 ? -11.180 11.618 0.662 1.00 95.62 90 GLU A N 1
ATOM 731 C CA . GLU A 1 90 ? -12.102 12.139 -0.347 1.00 95.62 90 GLU A CA 1
ATOM 732 C C . GLU A 1 90 ? -13.260 12.902 0.316 1.00 95.62 90 GLU A C 1
ATOM 734 O O . GLU A 1 90 ? -13.532 12.756 1.509 1.00 95.62 90 GLU A O 1
ATOM 739 N N . GLU A 1 91 ? -13.995 13.707 -0.458 1.00 95.44 91 GLU A N 1
ATOM 740 C CA . GLU A 1 91 ? -15.113 14.516 0.064 1.00 95.44 91 GLU A CA 1
ATOM 741 C C . GLU A 1 91 ? -16.242 13.678 0.693 1.00 95.44 91 GLU A C 1
ATOM 743 O O . GLU A 1 91 ? -16.986 14.170 1.543 1.00 95.44 91 GLU A O 1
ATOM 748 N N . ASP A 1 92 ? -16.377 12.415 0.286 1.00 93.88 92 ASP A N 1
ATOM 749 C CA . ASP A 1 92 ? -17.359 11.470 0.820 1.00 93.88 92 ASP A CA 1
ATOM 750 C C . ASP A 1 92 ? -16.898 10.759 2.110 1.00 93.88 92 ASP A C 1
ATOM 752 O O . ASP A 1 92 ? -17.640 9.945 2.666 1.00 93.88 92 ASP A O 1
ATOM 756 N N . GLY A 1 93 ? -15.705 11.096 2.616 1.00 90.38 93 GLY A N 1
ATOM 757 C CA . GLY A 1 93 ? -15.094 10.507 3.807 1.00 90.38 93 GLY A CA 1
ATOM 758 C C . GLY A 1 93 ? -14.332 9.206 3.541 1.00 90.38 93 GLY A C 1
ATOM 759 O O . GLY A 1 93 ? -13.874 8.561 4.486 1.00 90.38 93 GLY A O 1
ATOM 760 N N . THR A 1 94 ? -14.193 8.793 2.280 1.00 93.50 94 THR A N 1
ATOM 761 C CA . THR A 1 94 ? -13.408 7.612 1.912 1.00 93.50 94 THR A CA 1
ATOM 762 C C . THR A 1 94 ? -11.917 7.920 1.997 1.00 93.50 94 THR A C 1
ATOM 764 O O . THR A 1 94 ? -11.445 8.918 1.461 1.00 93.50 94 THR A O 1
ATOM 767 N N . THR A 1 95 ? -11.139 7.052 2.646 1.00 96.31 95 THR A N 1
ATOM 768 C CA . THR A 1 95 ? -9.675 7.177 2.662 1.00 96.31 95 THR A CA 1
ATOM 769 C C . THR A 1 95 ? -9.077 6.422 1.480 1.00 96.31 95 THR A C 1
ATOM 771 O O . THR A 1 95 ? -9.277 5.216 1.349 1.00 96.31 95 THR A O 1
ATOM 774 N N . GLN A 1 96 ? -8.310 7.118 0.650 1.00 97.75 96 GLN A N 1
ATOM 775 C CA . GLN A 1 96 ? -7.573 6.547 -0.473 1.00 97.75 96 GLN A CA 1
ATOM 776 C C . GLN A 1 96 ? -6.091 6.441 -0.125 1.00 97.75 96 GLN A C 1
ATOM 778 O O . GLN A 1 96 ? -5.529 7.321 0.536 1.00 97.75 96 GLN A O 1
ATOM 783 N N . VAL A 1 97 ? -5.452 5.361 -0.568 1.00 98.12 97 VAL A N 1
ATOM 784 C CA . VAL A 1 97 ? -4.021 5.122 -0.385 1.00 98.12 97 VAL A CA 1
ATOM 785 C C . VAL A 1 97 ? -3.396 4.819 -1.737 1.00 98.12 97 VAL A C 1
ATOM 787 O O . VAL A 1 97 ? -3.756 3.847 -2.393 1.00 98.12 97 VAL A O 1
ATOM 790 N N . ARG A 1 98 ? -2.415 5.631 -2.124 1.00 98.12 98 ARG A N 1
ATOM 791 C CA . ARG A 1 98 ? -1.543 5.394 -3.269 1.00 98.12 98 ARG A CA 1
ATOM 792 C C . ARG A 1 98 ? -0.228 4.795 -2.806 1.00 98.12 98 ARG A C 1
ATOM 794 O O . ARG A 1 98 ? 0.492 5.380 -1.992 1.00 98.12 98 ARG A O 1
ATOM 801 N N . VAL A 1 99 ? 0.107 3.651 -3.375 1.00 97.81 99 VAL A N 1
ATOM 802 C CA . VAL A 1 99 ? 1.377 2.964 -3.194 1.00 97.81 99 VAL A CA 1
ATOM 803 C C . VAL A 1 99 ? 2.270 3.277 -4.384 1.00 97.81 99 VAL A C 1
ATOM 805 O O . VAL A 1 99 ? 1.990 2.872 -5.509 1.00 97.81 99 VAL A O 1
ATOM 808 N N . HIS A 1 100 ? 3.371 3.973 -4.132 1.00 97.25 100 HIS A N 1
ATOM 809 C CA . HIS A 1 100 ? 4.454 4.135 -5.092 1.00 97.25 100 HIS A CA 1
ATOM 810 C C . HIS A 1 100 ? 5.437 2.978 -4.916 1.00 97.25 100 HIS A C 1
ATOM 812 O O . HIS A 1 100 ? 6.138 2.914 -3.903 1.00 97.25 100 HIS A O 1
ATOM 818 N N . ALA A 1 101 ? 5.474 2.073 -5.889 1.00 96.69 101 ALA A N 1
ATOM 819 C CA . ALA A 1 101 ? 6.363 0.921 -5.918 1.00 96.69 101 ALA A CA 1
ATOM 820 C C . ALA A 1 101 ? 7.597 1.224 -6.770 1.00 96.69 101 ALA A C 1
ATOM 822 O O . ALA A 1 101 ? 7.486 1.816 -7.845 1.00 96.69 101 ALA A O 1
ATOM 823 N N . SER A 1 102 ? 8.774 0.794 -6.322 1.00 95.44 102 SER A N 1
ATOM 824 C CA . SER A 1 102 ? 10.000 0.911 -7.113 1.00 95.44 102 SER A CA 1
ATOM 825 C C . SER A 1 102 ? 10.903 -0.309 -6.979 1.00 95.44 102 SER A C 1
ATOM 827 O O . SER A 1 102 ? 11.120 -0.811 -5.881 1.00 95.44 102 SER A O 1
ATOM 829 N N . ALA A 1 103 ? 11.438 -0.780 -8.106 1.00 93.88 103 ALA A N 1
ATOM 830 C CA . ALA A 1 103 ? 12.346 -1.923 -8.181 1.00 93.88 103 ALA A CA 1
ATOM 831 C C . ALA A 1 103 ? 13.462 -1.626 -9.194 1.00 93.88 103 ALA A C 1
ATOM 833 O O . ALA A 1 103 ? 13.296 -1.762 -10.410 1.00 93.88 103 ALA A O 1
ATOM 834 N N . GLY A 1 104 ? 14.613 -1.162 -8.701 1.00 89.69 104 GLY A N 1
ATOM 835 C CA . GLY A 1 104 ? 15.681 -0.651 -9.563 1.00 89.69 104 GLY A CA 1
ATOM 836 C C . GLY A 1 104 ? 15.216 0.572 -10.363 1.00 89.69 104 GLY A C 1
ATOM 837 O O . GLY A 1 104 ? 14.885 1.600 -9.782 1.00 89.69 104 GLY A O 1
ATOM 838 N N . GLU A 1 105 ? 15.193 0.467 -11.695 1.00 89.62 105 GLU A N 1
ATOM 839 C CA . GLU A 1 105 ? 14.696 1.530 -12.588 1.00 89.62 105 GLU A CA 1
ATOM 840 C C . GLU A 1 105 ? 13.177 1.464 -12.822 1.00 89.62 105 GLU A C 1
ATOM 842 O O . GLU A 1 105 ? 12.606 2.374 -13.424 1.00 89.62 105 GLU A O 1
ATOM 847 N N . MET A 1 106 ? 12.514 0.391 -12.380 1.00 93.19 106 MET A N 1
ATOM 848 C CA . MET A 1 106 ? 11.064 0.266 -12.493 1.00 93.19 106 MET A CA 1
ATOM 849 C C . MET A 1 106 ? 10.369 1.108 -11.438 1.00 93.19 106 MET A C 1
ATOM 851 O O . MET A 1 106 ? 10.781 1.126 -10.277 1.00 93.19 106 MET A O 1
ATOM 855 N N . GLN A 1 107 ? 9.293 1.765 -11.853 1.00 94.31 107 GLN A N 1
ATOM 856 C CA . GLN A 1 107 ? 8.391 2.503 -10.983 1.00 94.31 107 GLN A CA 1
ATOM 857 C C . GLN A 1 107 ? 6.967 2.233 -11.436 1.00 94.31 107 GLN A C 1
ATOM 859 O O . GLN A 1 107 ? 6.703 2.234 -12.639 1.00 94.31 107 GLN A O 1
ATOM 864 N N . ASP A 1 108 ? 6.078 2.030 -10.475 1.00 95.56 108 ASP A N 1
ATOM 865 C CA . ASP A 1 108 ? 4.652 1.890 -10.734 1.00 95.56 108 ASP A CA 1
ATOM 866 C C . ASP A 1 108 ? 3.830 2.435 -9.560 1.00 95.56 108 ASP A C 1
ATOM 868 O O . ASP A 1 108 ? 4.352 2.648 -8.458 1.00 95.56 108 ASP A O 1
ATOM 872 N N . THR A 1 109 ? 2.555 2.712 -9.806 1.00 96.44 109 THR A N 1
ATOM 873 C CA . THR A 1 109 ? 1.631 3.267 -8.814 1.00 96.44 109 THR A CA 1
ATOM 874 C C . THR A 1 109 ? 0.346 2.469 -8.751 1.00 96.44 109 THR A C 1
ATOM 876 O O . THR A 1 109 ? -0.320 2.304 -9.769 1.00 96.44 109 THR A O 1
ATOM 879 N N . TYR A 1 110 ? -0.037 2.078 -7.539 1.00 96.88 110 TYR A N 1
ATOM 880 C CA . TYR A 1 110 ? -1.264 1.338 -7.261 1.00 96.88 110 TYR A CA 1
ATOM 881 C C . TYR A 1 110 ? -2.128 2.132 -6.289 1.00 96.88 110 TYR A C 1
ATOM 883 O O . TYR A 1 110 ? -1.611 2.657 -5.304 1.00 96.88 110 TYR A O 1
ATOM 891 N N . ASP A 1 111 ? -3.427 2.209 -6.553 1.00 97.12 111 ASP A N 1
ATOM 892 C CA . ASP A 1 111 ? -4.390 2.885 -5.688 1.00 97.12 111 ASP A CA 1
ATOM 893 C C . ASP A 1 111 ? -5.280 1.847 -4.999 1.00 97.12 111 ASP A C 1
ATOM 895 O O . ASP A 1 111 ? -5.700 0.873 -5.622 1.00 97.12 111 ASP A O 1
ATOM 899 N N . ALA A 1 112 ? -5.568 2.061 -3.718 1.00 97.88 112 ALA A N 1
ATOM 900 C CA . ALA A 1 112 ? -6.493 1.240 -2.951 1.00 97.88 112 ALA A CA 1
ATOM 901 C C . ALA A 1 112 ? -7.357 2.093 -2.015 1.00 97.88 112 ALA A C 1
ATOM 903 O O . ALA A 1 112 ? -6.874 3.010 -1.345 1.00 97.88 112 ALA A O 1
ATOM 904 N N . GLU A 1 113 ? -8.629 1.722 -1.904 1.00 97.94 113 GLU A N 1
ATOM 905 C CA . GLU A 1 113 ? -9.543 2.237 -0.892 1.00 97.94 113 GLU A CA 1
ATOM 906 C C . GLU A 1 113 ? -9.219 1.592 0.460 1.00 97.94 113 GLU A C 1
ATOM 908 O O . GLU A 1 113 ? -9.274 0.368 0.625 1.00 97.94 113 GLU A O 1
ATOM 913 N N . LEU A 1 114 ? -8.943 2.410 1.472 1.00 97.31 114 LEU A N 1
ATOM 914 C CA . LEU A 1 114 ? -8.835 1.943 2.846 1.00 97.31 114 LEU A CA 1
ATOM 915 C C . LEU A 1 114 ? -10.233 1.868 3.462 1.00 97.31 114 LEU A C 1
ATOM 917 O O . LEU A 1 114 ? -10.856 2.890 3.750 1.00 97.31 114 LEU A O 1
ATOM 921 N N . ARG A 1 115 ? -10.712 0.652 3.733 1.00 96.62 115 ARG A N 1
ATOM 922 C CA . ARG A 1 115 ? -12.031 0.434 4.333 1.00 96.62 115 ARG A CA 1
ATOM 923 C C . ARG A 1 115 ? -11.928 0.268 5.849 1.00 96.62 115 ARG A C 1
ATOM 925 O O . ARG A 1 115 ? -11.564 -0.820 6.313 1.00 96.62 115 ARG A O 1
ATOM 932 N N . PRO A 1 116 ? -12.273 1.290 6.653 1.00 93.88 116 PRO A N 1
ATOM 933 C CA . PRO A 1 116 ? -12.207 1.181 8.099 1.00 93.88 116 PRO A CA 1
ATOM 934 C C . PRO A 1 116 ? -13.258 0.199 8.619 1.00 93.88 116 PRO A C 1
ATOM 936 O O . PRO A 1 116 ? -14.431 0.230 8.246 1.00 93.88 116 PRO A O 1
ATOM 939 N N . LYS A 1 117 ? -12.839 -0.659 9.543 1.00 95.38 117 LYS A N 1
ATOM 940 C CA . LYS A 1 117 ? -13.707 -1.555 10.304 1.00 95.38 117 LYS A CA 1
ATOM 941 C C . LYS A 1 117 ? -13.394 -1.413 11.784 1.00 95.38 117 LYS A C 1
ATOM 943 O O . LYS A 1 117 ? -12.239 -1.301 12.183 1.00 95.38 117 LYS A O 1
ATOM 948 N N . GLN A 1 118 ? -14.428 -1.445 12.614 1.00 93.50 118 GLN A N 1
ATOM 949 C CA . GLN A 1 118 ? -14.266 -1.359 14.060 1.00 93.50 118 GLN A CA 1
ATOM 950 C C . GLN A 1 118 ? -14.567 -2.705 14.704 1.00 93.50 118 GLN A C 1
ATOM 952 O O . GLN A 1 118 ? -15.628 -3.289 14.493 1.00 93.50 118 GLN A O 1
ATOM 957 N N . GLU A 1 119 ? -13.638 -3.182 15.524 1.00 94.81 119 GLU A N 1
ATOM 958 C CA . GLU A 1 119 ? -13.819 -4.381 16.338 1.00 94.81 119 GLU A CA 1
ATOM 959 C C . GLU A 1 119 ? -13.185 -4.146 17.708 1.00 94.81 119 GLU A C 1
ATOM 961 O O . GLU A 1 119 ? -12.079 -3.631 17.812 1.00 94.81 119 GLU A O 1
ATOM 966 N N . GLN A 1 120 ? -13.866 -4.497 18.795 1.00 92.81 120 GLN A N 1
ATOM 967 C CA . GLN A 1 120 ? -13.319 -4.263 20.129 1.00 92.81 120 GLN A CA 1
ATOM 968 C C . GLN A 1 120 ? -12.267 -5.322 20.489 1.00 92.81 120 GLN A C 1
ATOM 970 O O . GLN A 1 120 ? -12.526 -6.524 20.429 1.00 92.81 120 GLN A O 1
ATOM 975 N N . CYS A 1 121 ? -11.082 -4.885 20.925 1.00 92.25 121 CYS A N 1
ATOM 976 C CA . CYS A 1 121 ? -10.025 -5.808 21.329 1.00 92.25 121 CYS A CA 1
ATOM 977 C C . CYS A 1 121 ? -10.352 -6.548 22.638 1.00 92.25 121 CYS A C 1
ATOM 979 O O . CYS A 1 121 ? -11.114 -6.060 23.476 1.00 92.25 121 CYS A O 1
ATOM 981 N N . GLN A 1 122 ? -9.724 -7.714 22.836 1.00 88.88 122 GLN A N 1
ATOM 982 C CA . GLN A 1 122 ? -9.955 -8.592 23.996 1.00 88.88 122 GLN A CA 1
ATOM 983 C C . GLN A 1 122 ? -9.822 -7.881 25.362 1.00 88.88 122 GLN A C 1
ATOM 985 O O . GLN A 1 122 ? -10.673 -8.089 26.225 1.00 88.88 122 GLN A O 1
ATOM 990 N N . PRO A 1 123 ? -8.815 -7.017 25.606 1.00 85.38 123 PRO A N 1
ATOM 991 C CA . PRO A 1 123 ? -8.764 -6.242 26.845 1.00 85.38 123 PRO A CA 1
ATOM 992 C C . PRO A 1 123 ? -9.968 -5.308 27.017 1.00 85.38 123 PRO A C 1
ATOM 994 O O . PRO A 1 123 ? -10.614 -5.327 28.062 1.00 85.38 123 PRO A O 1
ATOM 997 N N . CYS A 1 124 ? -10.300 -4.516 25.993 1.00 90.00 124 CYS A N 1
ATOM 998 C CA . CYS A 1 124 ? -11.379 -3.532 26.068 1.00 90.00 124 CYS A CA 1
ATOM 999 C C . CYS A 1 124 ? -12.754 -4.191 26.226 1.00 90.00 124 CYS A C 1
ATOM 1001 O O . CYS A 1 124 ? -13.569 -3.684 26.996 1.00 90.00 124 CYS A O 1
ATOM 1003 N N . SER A 1 125 ? -13.003 -5.323 25.559 1.00 85.44 125 SER A N 1
ATOM 1004 C CA . SER A 1 125 ? -14.277 -6.047 25.672 1.00 85.44 125 SER A CA 1
ATOM 1005 C C . SER A 1 125 ? -14.517 -6.589 27.084 1.00 85.44 125 SER A C 1
ATOM 1007 O O . SER A 1 125 ? -15.643 -6.559 27.588 1.00 85.44 125 SER A O 1
ATOM 1009 N N . ARG A 1 126 ? -13.452 -7.005 27.783 1.00 82.06 126 ARG A N 1
ATOM 1010 C CA . ARG A 1 126 ? -13.533 -7.414 29.194 1.00 82.06 126 ARG A CA 1
ATOM 1011 C C . ARG A 1 126 ? -13.893 -6.244 30.110 1.00 82.06 126 ARG A C 1
ATOM 1013 O O . ARG A 1 126 ? -14.702 -6.431 31.016 1.00 82.06 126 ARG A O 1
ATOM 1020 N N . PHE A 1 127 ? -13.372 -5.041 29.856 1.00 74.50 127 PHE A N 1
ATOM 1021 C CA . PHE A 1 127 ? -13.739 -3.849 30.631 1.00 74.50 127 PHE A CA 1
ATOM 1022 C C . PHE A 1 127 ? -15.209 -3.455 30.442 1.00 74.50 127 PHE A C 1
ATOM 1024 O O . PHE A 1 127 ? -15.896 -3.217 31.433 1.00 74.50 127 PHE A O 1
ATOM 1031 N N . SER A 1 128 ? -15.728 -3.452 29.209 1.00 63.59 128 SER A N 1
ATOM 1032 C CA . SER A 1 128 ? -17.136 -3.103 28.950 1.00 63.59 128 SER A CA 1
ATOM 1033 C C . SER A 1 128 ? -18.127 -4.111 29.539 1.00 63.59 128 SER A C 1
ATOM 1035 O O . SER A 1 128 ? -19.230 -3.733 29.922 1.00 63.59 128 SER A O 1
ATOM 1037 N N . SER A 1 129 ? -17.731 -5.378 29.690 1.00 56.72 129 SER A N 1
ATOM 1038 C CA . SER A 1 129 ? -18.571 -6.396 30.338 1.00 56.72 129 SER A CA 1
ATOM 1039 C C . SER A 1 129 ? -18.701 -6.230 31.861 1.00 56.72 129 SER A C 1
ATOM 1041 O O . SER A 1 129 ? -19.620 -6.780 32.460 1.00 56.72 129 SER A O 1
ATOM 1043 N N . SER A 1 130 ? -17.815 -5.455 32.499 1.00 51.03 130 SER A N 1
ATOM 1044 C CA . SER A 1 130 ? -17.782 -5.310 33.961 1.00 51.03 130 SER A CA 1
ATOM 1045 C C . SER A 1 130 ? -18.713 -4.217 34.509 1.00 51.03 130 SER A C 1
ATOM 1047 O O . SER A 1 130 ? -18.814 -4.086 35.727 1.00 51.03 130 SER A O 1
ATOM 1049 N N . PHE A 1 131 ? -19.394 -3.456 33.642 1.00 49.47 131 PHE A N 1
ATOM 1050 C CA . PHE A 1 131 ? -20.352 -2.403 34.023 1.00 49.47 131 PHE A CA 1
ATOM 1051 C C . PHE A 1 131 ? -21.822 -2.863 34.027 1.00 49.47 131 PHE A C 1
ATOM 1053 O O . PHE A 1 131 ? -22.709 -2.075 34.340 1.00 49.47 131 PHE A O 1
ATOM 1060 N N . TYR A 1 132 ? -22.080 -4.142 33.740 1.00 46.00 132 TYR A N 1
ATOM 1061 C CA . TYR A 1 132 ? -23.374 -4.790 33.962 1.00 46.00 132 TYR A CA 1
ATOM 1062 C C . TYR A 1 132 ?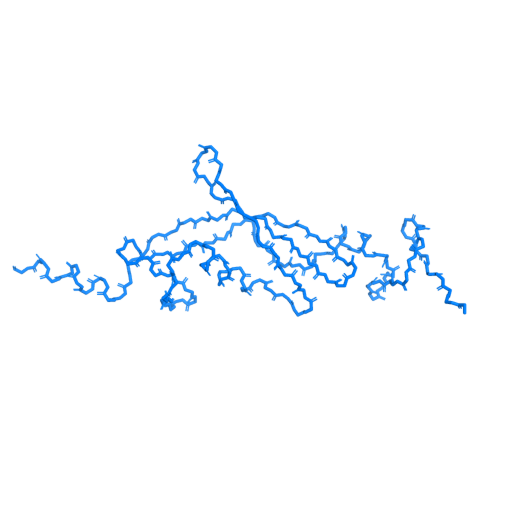 -23.262 -5.764 35.146 1.00 46.00 132 TYR A C 1
ATOM 1064 O O . TYR A 1 132 ? -23.189 -6.979 34.959 1.00 46.00 132 TYR A O 1
ATOM 1072 N N . LYS A 1 133 ? -23.200 -5.231 36.369 1.00 41.28 133 LYS A N 1
ATOM 1073 C CA . LYS A 1 133 ? -23.468 -5.965 37.613 1.00 41.28 133 LYS A CA 1
ATOM 1074 C C . LYS A 1 133 ? -24.232 -5.084 38.583 1.00 41.28 133 LYS A C 1
ATOM 1076 O O . LYS A 1 133 ? -23.835 -3.909 38.720 1.00 41.28 133 LYS A O 1
#